Protein AF-A0A0S7YBQ8-F1 (afdb_monomer_lite)

Radius of gyration: 27.73 Å; chains: 1; bounding box: 62×38×71 Å

Sequence (99 aa):
MVASCTYVTVGDVPPGARKALVRFQSTRQRNTLCIFDLRIDADYKEPLGGFRPVKVTYVWTEDGAEKRHVHVAVKPNETYTVRCAKPPLMRSLIVELAD

Secondary structure (DSSP, 8-state):
----PPP-----PPTT-----------S-SS-----S---------TT-SPPPEEEEEEEEETTEEEEEEEEE-SSS-------SS--EEEEEEEEE--

Structure (mmCIF, N/CA/C/O backbone):
data_AF-A0A0S7YBQ8-F1
#
_entry.id   AF-A0A0S7YBQ8-F1
#
loop_
_atom_site.group_PDB
_atom_site.id
_atom_site.type_symbol
_atom_site.label_atom_id
_atom_site.label_alt_id
_atom_site.label_comp_id
_atom_site.label_asym_id
_atom_site.label_entity_id
_atom_site.label_seq_id
_atom_site.pdbx_PDB_ins_code
_atom_site.Cartn_x
_atom_site.Cartn_y
_atom_site.Cartn_z
_atom_site.occupancy
_atom_site.B_iso_or_equiv
_atom_site.auth_seq_id
_atom_site.auth_comp_id
_atom_site.auth_asym_id
_atom_site.auth_atom_id
_atom_site.pdbx_PDB_model_num
ATOM 1 N N . MET A 1 1 ? 28.140 24.459 -30.858 1.00 48.56 1 MET A N 1
ATOM 2 C CA . MET A 1 1 ? 27.545 23.142 -31.165 1.00 48.56 1 MET A CA 1
ATOM 3 C C . MET A 1 1 ? 26.442 22.929 -30.141 1.00 48.56 1 MET A C 1
ATOM 5 O O . MET A 1 1 ? 26.748 22.960 -28.959 1.00 48.56 1 MET A O 1
ATOM 9 N N . VAL A 1 2 ? 25.175 22.870 -30.557 1.00 49.47 2 VAL A N 1
ATOM 10 C CA . VAL A 1 2 ? 24.055 22.645 -29.626 1.00 49.47 2 VAL A CA 1
ATOM 11 C C . VAL A 1 2 ? 23.950 21.138 -29.416 1.00 49.47 2 VAL A C 1
ATOM 13 O O . VAL A 1 2 ? 23.754 20.407 -30.383 1.00 49.47 2 VAL A O 1
ATOM 16 N N . ALA A 1 3 ? 24.155 20.667 -28.188 1.00 56.97 3 ALA A N 1
ATOM 17 C CA . ALA A 1 3 ? 23.963 19.261 -27.858 1.00 56.97 3 ALA A CA 1
ATOM 18 C C . ALA A 1 3 ? 22.459 18.946 -27.908 1.00 56.97 3 ALA A C 1
ATOM 20 O O . ALA A 1 3 ? 21.678 19.542 -27.170 1.00 56.97 3 ALA A O 1
ATOM 21 N N . SER A 1 4 ? 22.042 18.044 -28.800 1.00 64.62 4 SER A N 1
ATOM 22 C CA . SER A 1 4 ? 20.668 17.539 -28.838 1.00 64.62 4 SER A CA 1
ATOM 23 C C . SER A 1 4 ? 20.597 16.220 -28.076 1.00 64.62 4 SER A C 1
ATOM 25 O O . SER A 1 4 ? 21.150 15.219 -28.531 1.00 64.62 4 SER A O 1
ATOM 27 N N . CYS A 1 5 ? 19.904 16.203 -26.941 1.00 64.25 5 CYS A N 1
ATOM 28 C CA . CYS A 1 5 ? 19.570 14.972 -26.233 1.00 64.25 5 CYS A CA 1
ATOM 29 C C . CYS A 1 5 ? 18.119 14.604 -26.566 1.00 64.25 5 CYS A C 1
ATOM 31 O O . CYS A 1 5 ? 17.217 15.414 -26.358 1.00 64.25 5 CYS A O 1
ATOM 33 N N . THR A 1 6 ? 17.895 13.419 -27.142 1.00 70.81 6 THR A N 1
ATOM 34 C CA . THR A 1 6 ? 16.542 12.938 -27.463 1.00 70.81 6 THR A CA 1
ATOM 35 C C . THR A 1 6 ? 16.093 11.994 -26.362 1.00 70.81 6 THR A C 1
ATOM 37 O O . THR A 1 6 ? 16.703 10.946 -26.163 1.00 70.81 6 THR A O 1
ATOM 40 N N . TYR A 1 7 ? 15.032 12.365 -25.653 1.00 72.94 7 TYR A N 1
ATOM 41 C CA . TYR A 1 7 ? 14.422 11.511 -24.643 1.00 72.94 7 TYR A CA 1
ATOM 42 C C . TYR A 1 7 ? 13.362 10.619 -25.295 1.00 72.94 7 TYR A C 1
ATOM 44 O O . TYR A 1 7 ? 12.509 11.107 -26.036 1.00 72.94 7 TYR A O 1
ATOM 52 N N . VAL A 1 8 ? 13.433 9.312 -25.043 1.00 76.06 8 VAL A N 1
ATOM 53 C CA . VAL A 1 8 ? 12.477 8.322 -25.553 1.00 76.06 8 VAL A CA 1
ATOM 54 C C . VAL A 1 8 ? 11.919 7.551 -24.366 1.00 76.06 8 VAL A C 1
ATOM 56 O O . VAL A 1 8 ? 12.678 6.964 -23.599 1.00 76.06 8 VAL A O 1
ATOM 59 N N . THR A 1 9 ? 10.595 7.532 -24.236 1.00 79.62 9 THR A N 1
ATOM 60 C CA . THR A 1 9 ? 9.883 6.806 -23.176 1.00 79.62 9 THR A CA 1
ATOM 61 C C . THR A 1 9 ? 9.044 5.695 -23.785 1.00 79.62 9 THR A C 1
ATOM 63 O O . THR A 1 9 ? 8.367 5.900 -24.791 1.00 79.62 9 THR A O 1
ATOM 66 N N . VAL A 1 10 ? 9.058 4.525 -23.150 1.00 74.62 10 VAL A N 1
ATOM 67 C CA . 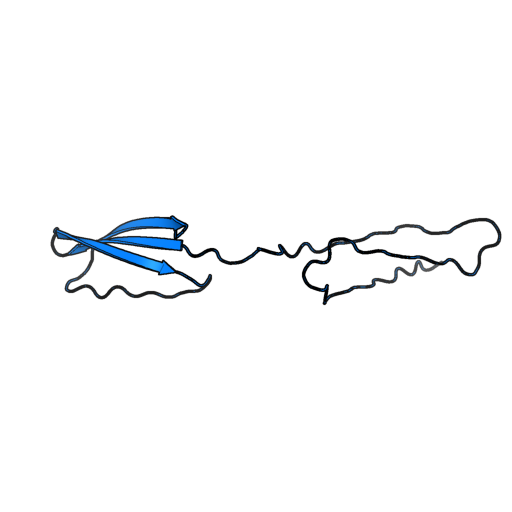VAL A 1 10 ? 8.187 3.394 -23.485 1.00 74.62 10 VAL A CA 1
ATOM 68 C C . VAL A 1 10 ? 7.326 3.109 -22.258 1.00 74.62 10 VAL A C 1
ATOM 70 O O . VAL A 1 10 ? 7.842 2.637 -21.252 1.00 74.62 10 VAL A O 1
AT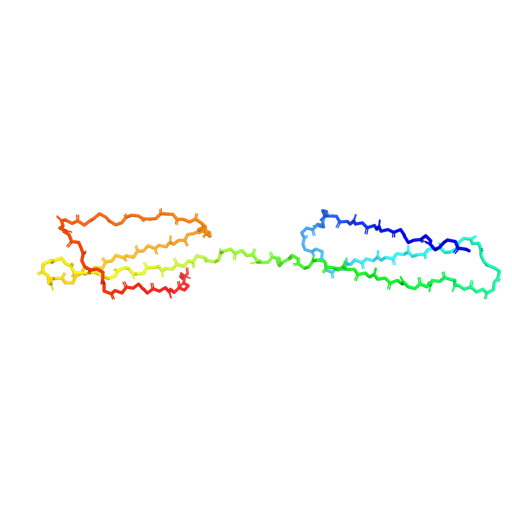OM 73 N N . GLY A 1 11 ? 6.038 3.458 -22.319 1.00 75.00 11 GLY A N 1
ATOM 74 C CA . GLY A 1 11 ? 5.130 3.379 -21.165 1.00 75.00 11 GLY A CA 1
ATOM 75 C C . GLY A 1 11 ? 4.482 2.004 -20.969 1.00 75.00 11 GLY A C 1
ATOM 76 O O . GLY A 1 11 ? 4.552 1.433 -19.882 1.00 75.00 11 GLY A O 1
ATOM 77 N N . ASP A 1 12 ? 3.877 1.447 -22.020 1.00 71.81 12 ASP A N 1
ATOM 78 C CA . ASP A 1 12 ? 3.114 0.194 -21.938 1.00 71.81 12 ASP A CA 1
ATOM 79 C C . ASP A 1 12 ? 4.028 -1.034 -22.057 1.00 71.81 12 ASP A C 1
ATOM 81 O O . ASP A 1 12 ? 4.093 -1.707 -23.088 1.00 71.81 12 ASP A O 1
ATOM 85 N N . VAL A 1 13 ? 4.780 -1.322 -20.992 1.00 75.38 13 VAL A N 1
ATOM 86 C CA . VAL A 1 13 ? 5.625 -2.521 -20.908 1.00 75.38 13 VAL A CA 1
ATOM 87 C C . VAL A 1 13 ? 4.738 -3.766 -20.725 1.00 75.38 13 VAL A C 1
ATOM 89 O O . VAL A 1 13 ? 3.974 -3.826 -19.758 1.00 75.38 13 VAL A O 1
ATOM 92 N N . PRO A 1 14 ? 4.836 -4.787 -21.601 1.00 75.94 14 PRO A N 1
ATOM 93 C CA . PRO A 1 14 ? 4.029 -5.999 -21.480 1.00 75.94 14 PRO A CA 1
ATOM 94 C C . PRO A 1 14 ? 4.223 -6.719 -20.131 1.00 75.94 14 PRO A C 1
ATOM 96 O O . PRO A 1 14 ? 5.360 -6.811 -19.647 1.00 75.94 14 PRO A O 1
ATOM 99 N N . PRO A 1 15 ? 3.158 -7.299 -19.538 1.00 72.56 15 PRO A N 1
ATOM 100 C CA . PRO A 1 15 ? 3.273 -8.084 -18.312 1.00 72.56 15 PRO A CA 1
ATOM 101 C C . PRO A 1 15 ? 4.311 -9.206 -18.437 1.00 72.56 15 PRO A C 1
ATOM 103 O O . PRO A 1 15 ? 4.336 -9.946 -19.419 1.00 72.56 15 PRO A O 1
ATOM 106 N N . GLY A 1 16 ? 5.172 -9.342 -17.427 1.00 73.69 16 GLY A N 1
ATOM 107 C CA . GLY A 1 16 ? 6.202 -10.385 -17.386 1.00 73.69 16 GLY A CA 1
ATOM 108 C C . GLY A 1 16 ? 7.467 -10.090 -18.201 1.00 73.69 16 GLY A C 1
ATOM 109 O O . GLY A 1 16 ? 8.362 -10.939 -18.235 1.00 73.69 16 GLY A O 1
ATOM 110 N N . ALA A 1 17 ? 7.592 -8.911 -18.819 1.00 79.12 17 ALA A N 1
ATOM 111 C CA . ALA A 1 17 ? 8.845 -8.482 -19.432 1.00 79.12 17 ALA A CA 1
ATOM 112 C C . ALA A 1 17 ? 9.977 -8.450 -18.387 1.00 79.12 17 ALA A C 1
ATOM 114 O O . ALA A 1 17 ? 9.853 -7.848 -17.325 1.00 79.12 17 ALA A O 1
ATOM 115 N N . ARG A 1 18 ? 11.100 -9.113 -18.689 1.00 75.75 18 ARG A N 1
ATOM 116 C CA . ARG A 1 18 ? 12.279 -9.190 -17.798 1.00 75.75 18 ARG A CA 1
ATOM 117 C C . ARG A 1 18 ? 13.494 -8.438 -18.325 1.00 75.75 18 ARG A C 1
ATOM 119 O O . ARG A 1 18 ? 14.508 -8.354 -17.641 1.00 75.75 18 ARG A O 1
ATOM 126 N N . LYS A 1 19 ? 13.440 -7.997 -19.581 1.00 77.50 19 LYS A N 1
ATOM 127 C CA . LYS A 1 19 ? 14.567 -7.410 -20.305 1.00 77.50 19 LYS A CA 1
ATOM 128 C C . LYS A 1 19 ? 14.042 -6.367 -21.282 1.00 77.50 19 LYS A C 1
ATOM 130 O O . LYS A 1 19 ? 13.075 -6.636 -21.990 1.00 77.50 19 LYS A O 1
ATOM 135 N N . ALA A 1 20 ? 14.724 -5.231 -21.352 1.00 81.00 20 ALA A N 1
ATOM 136 C CA . ALA A 1 20 ? 14.599 -4.264 -22.433 1.00 81.00 20 ALA A CA 1
ATOM 137 C C . ALA A 1 20 ? 15.908 -4.272 -23.228 1.00 81.00 20 ALA A C 1
ATOM 139 O O . ALA A 1 20 ? 16.991 -4.228 -22.645 1.00 81.00 20 ALA A O 1
ATOM 140 N N . LEU A 1 21 ? 15.815 -4.377 -24.553 1.00 83.75 21 LEU A N 1
ATOM 141 C CA . LEU A 1 21 ? 16.973 -4.331 -25.441 1.00 83.75 21 LEU A CA 1
ATOM 142 C C . LEU A 1 21 ? 16.945 -3.008 -26.194 1.00 83.75 21 LEU A C 1
ATOM 144 O O . LEU A 1 21 ? 16.013 -2.746 -26.951 1.00 83.75 21 LEU A O 1
ATOM 148 N N . VAL A 1 22 ? 17.974 -2.190 -25.997 1.00 80.62 22 VAL A N 1
ATOM 149 C CA . VAL A 1 22 ? 18.131 -0.913 -26.694 1.00 80.62 22 VAL A CA 1
ATOM 150 C C . VAL A 1 22 ? 19.226 -1.071 -27.739 1.00 80.62 22 VAL A C 1
ATOM 152 O O . VAL A 1 22 ? 20.333 -1.508 -27.425 1.00 80.62 22 VAL A O 1
ATOM 155 N N . ARG A 1 23 ? 18.919 -0.736 -28.996 1.00 79.88 23 ARG A N 1
ATOM 156 C CA . ARG A 1 23 ? 19.890 -0.746 -30.093 1.00 79.88 23 ARG A CA 1
ATOM 157 C C . ARG A 1 23 ? 20.100 0.671 -30.598 1.00 79.88 23 ARG A C 1
ATOM 159 O O . ARG A 1 23 ? 19.180 1.279 -31.133 1.00 79.88 23 ARG A O 1
ATOM 166 N N . PHE A 1 24 ? 21.334 1.143 -30.495 1.00 75.75 24 PHE A N 1
ATOM 167 C CA . PHE A 1 24 ? 21.777 2.363 -31.156 1.00 75.75 24 PHE A CA 1
ATOM 168 C C . PHE A 1 24 ? 22.476 2.009 -32.465 1.00 75.75 24 PHE A C 1
ATOM 170 O O . PHE A 1 24 ? 23.253 1.056 -32.525 1.00 75.75 24 PHE A O 1
ATOM 177 N N . GLN A 1 25 ? 22.207 2.784 -33.510 1.00 72.50 25 GLN A N 1
ATOM 178 C CA . GLN A 1 25 ? 22.900 2.680 -34.787 1.00 72.50 25 GLN A CA 1
ATOM 179 C C . GLN A 1 25 ? 23.465 4.052 -35.143 1.00 72.50 25 GLN A C 1
ATOM 181 O O . GLN A 1 25 ? 22.715 5.005 -35.335 1.00 72.50 25 GLN A O 1
ATOM 186 N N . SER A 1 26 ? 24.791 4.149 -35.247 1.00 68.88 26 SER A N 1
ATOM 187 C CA . SER A 1 26 ? 25.446 5.316 -35.839 1.00 68.88 26 SER A CA 1
ATOM 188 C C . SER A 1 26 ? 25.554 5.090 -37.341 1.00 68.88 26 SER A C 1
ATOM 190 O O . SER A 1 26 ? 26.143 4.108 -37.787 1.00 68.88 26 SER A O 1
ATOM 192 N N . THR A 1 27 ? 24.946 5.966 -38.135 1.00 63.69 27 THR A N 1
ATOM 193 C CA . THR A 1 27 ? 24.883 5.817 -39.597 1.00 63.69 27 THR A CA 1
ATOM 194 C C . THR A 1 27 ? 25.941 6.637 -40.329 1.00 63.69 27 THR A C 1
ATOM 196 O O . THR A 1 27 ? 26.004 6.590 -41.557 1.00 63.69 27 THR A O 1
ATOM 199 N N . ARG A 1 28 ? 26.768 7.424 -39.619 1.00 60.47 28 ARG A N 1
ATOM 200 C CA . ARG A 1 28 ? 27.551 8.476 -40.284 1.00 60.47 28 ARG A CA 1
ATOM 201 C C . ARG A 1 28 ? 28.853 8.885 -39.593 1.00 60.47 28 ARG A C 1
ATOM 203 O O . ARG A 1 28 ? 29.096 10.075 -39.416 1.00 60.47 28 ARG A O 1
ATOM 210 N N . GLN A 1 29 ? 29.719 7.932 -39.243 1.00 64.31 29 GLN A N 1
ATOM 211 C CA . GLN A 1 29 ? 31.078 8.241 -38.774 1.00 64.31 29 GLN A CA 1
ATOM 212 C C . GLN A 1 29 ? 32.131 7.324 -39.401 1.00 64.31 29 GLN A C 1
ATOM 214 O O . GLN A 1 29 ? 31.914 6.124 -39.526 1.00 64.31 29 GLN A O 1
ATOM 219 N N . ARG A 1 30 ? 33.262 7.903 -39.834 1.00 65.25 30 ARG A N 1
ATOM 220 C CA . ARG A 1 30 ? 34.331 7.175 -40.545 1.00 65.25 30 ARG A CA 1
ATOM 221 C C . ARG A 1 30 ? 35.242 6.356 -39.623 1.00 65.25 30 ARG A C 1
ATOM 223 O O . ARG A 1 30 ? 35.806 5.378 -40.092 1.00 65.25 30 ARG A O 1
ATOM 230 N N . ASN A 1 31 ? 35.427 6.761 -38.363 1.00 69.81 31 ASN A N 1
ATOM 231 C CA . ASN A 1 31 ? 36.449 6.174 -37.482 1.00 69.81 31 ASN A CA 1
ATOM 232 C C . ASN A 1 31 ? 36.136 6.184 -35.972 1.00 69.81 31 ASN A C 1
ATOM 234 O O . ASN A 1 31 ? 36.844 5.516 -35.225 1.00 69.81 31 ASN A O 1
ATOM 238 N N . THR A 1 32 ? 35.110 6.901 -35.509 1.00 67.75 32 THR A N 1
ATOM 239 C CA . THR A 1 32 ? 34.793 7.022 -34.075 1.00 67.75 32 THR A CA 1
ATOM 240 C C . THR A 1 32 ? 33.300 6.845 -33.858 1.00 67.75 32 THR A C 1
ATOM 242 O O . THR A 1 32 ? 32.518 7.316 -34.674 1.00 67.75 32 THR A O 1
ATOM 245 N N . LEU A 1 33 ? 32.908 6.179 -32.772 1.00 68.62 33 LEU A N 1
ATOM 246 C CA . LEU A 1 33 ? 31.523 6.064 -32.320 1.00 68.62 33 LEU A CA 1
ATOM 247 C C . LEU A 1 33 ? 31.247 7.167 -31.281 1.00 68.62 33 LEU A C 1
ATOM 249 O O . LEU A 1 33 ? 31.797 7.123 -30.187 1.00 68.62 33 LEU A O 1
ATOM 253 N N . CYS A 1 34 ? 30.417 8.157 -31.610 1.00 70.19 34 CYS A N 1
ATOM 254 C CA . CYS A 1 34 ? 30.091 9.296 -30.742 1.00 70.19 34 CYS A CA 1
ATOM 255 C C . CYS A 1 34 ? 28.813 9.066 -29.921 1.00 70.19 34 CYS A C 1
ATOM 257 O O . CYS A 1 34 ? 27.827 9.783 -30.085 1.00 70.19 34 CYS A O 1
ATOM 259 N N . ILE A 1 35 ? 28.823 8.062 -29.043 1.00 72.69 35 ILE A N 1
ATOM 260 C CA . ILE A 1 35 ? 27.796 7.920 -28.000 1.00 72.69 35 ILE A CA 1
ATOM 261 C C . ILE A 1 35 ? 28.336 8.607 -26.743 1.00 72.69 35 ILE A C 1
ATOM 263 O O . ILE A 1 35 ? 29.173 8.042 -26.044 1.00 72.69 35 ILE A O 1
ATOM 267 N N . PHE A 1 36 ? 27.880 9.830 -26.481 1.00 69.38 36 PHE A N 1
ATOM 268 C CA . PHE A 1 36 ? 28.239 10.604 -25.292 1.00 69.38 36 PHE A CA 1
ATOM 269 C C . PHE A 1 36 ? 26.982 10.836 -24.443 1.00 69.38 36 PHE A C 1
ATOM 271 O O . PHE A 1 36 ? 25.914 11.079 -25.001 1.00 69.38 36 PHE A O 1
ATOM 278 N N . ASP A 1 37 ? 27.110 10.717 -23.119 1.00 69.25 37 ASP A N 1
ATOM 279 C CA . ASP A 1 37 ? 26.061 11.005 -22.125 1.00 69.25 37 ASP A CA 1
ATOM 280 C C . ASP A 1 37 ? 24.749 10.197 -22.270 1.00 69.25 37 ASP A C 1
ATOM 282 O O . ASP A 1 37 ? 23.646 10.743 -22.285 1.00 69.25 37 ASP A O 1
ATOM 286 N N . LEU A 1 38 ? 24.855 8.863 -22.344 1.00 76.69 38 LEU A N 1
ATOM 287 C CA . LEU A 1 38 ? 23.700 7.955 -22.358 1.00 76.69 38 LEU A CA 1
ATOM 288 C C . LEU A 1 38 ? 23.193 7.649 -20.938 1.00 76.69 38 LEU A C 1
ATOM 290 O O . LEU A 1 38 ? 23.936 7.127 -20.106 1.00 76.69 38 LEU A O 1
ATOM 294 N N . ARG A 1 39 ? 21.893 7.859 -20.705 1.00 78.00 39 ARG A N 1
ATOM 295 C CA . ARG A 1 39 ? 21.179 7.430 -19.496 1.00 78.00 39 ARG A CA 1
ATOM 296 C C . ARG A 1 39 ? 19.959 6.591 -19.871 1.00 78.00 39 ARG A C 1
ATOM 298 O O . ARG A 1 39 ? 19.214 6.954 -20.776 1.00 78.00 39 ARG A O 1
ATOM 305 N N . ILE A 1 40 ? 19.771 5.474 -19.172 1.00 81.62 40 ILE A N 1
ATOM 306 C CA . ILE A 1 40 ? 18.581 4.625 -19.273 1.00 81.62 40 ILE A CA 1
ATOM 307 C C . ILE A 1 40 ? 17.940 4.603 -17.891 1.00 81.62 40 ILE A C 1
ATOM 309 O O . ILE A 1 40 ? 18.540 4.093 -16.947 1.00 81.62 40 ILE A O 1
ATOM 313 N N . ASP A 1 41 ? 16.736 5.153 -17.791 1.00 79.31 41 ASP A N 1
ATOM 314 C CA . ASP A 1 41 ? 15.904 5.041 -16.599 1.00 79.31 41 ASP A CA 1
ATOM 315 C C . ASP A 1 41 ? 14.906 3.896 -16.807 1.00 79.31 41 ASP A C 1
ATOM 317 O O . ASP A 1 41 ? 14.260 3.795 -17.852 1.00 79.31 41 ASP A O 1
ATOM 321 N N . ALA A 1 42 ? 14.816 3.001 -15.826 1.00 76.00 42 ALA A N 1
ATOM 322 C CA . ALA A 1 42 ? 13.846 1.917 -15.804 1.00 76.00 42 ALA A CA 1
ATOM 323 C C . ALA A 1 42 ? 12.937 2.120 -14.594 1.00 76.00 42 ALA A C 1
ATOM 325 O O . ALA A 1 42 ? 13.321 1.806 -13.466 1.00 76.00 42 ALA A O 1
ATOM 326 N N . ASP A 1 43 ? 11.739 2.650 -14.834 1.00 71.75 43 ASP A N 1
ATOM 327 C CA . ASP A 1 43 ? 10.728 2.778 -13.791 1.00 71.75 43 ASP A CA 1
ATOM 328 C C . ASP A 1 43 ? 10.254 1.377 -13.386 1.00 71.75 43 ASP A C 1
ATOM 330 O O . ASP A 1 43 ? 9.579 0.666 -14.137 1.00 71.75 43 ASP A O 1
ATOM 334 N N . TYR A 1 44 ? 10.663 0.939 -12.194 1.00 64.69 44 TYR A N 1
ATOM 335 C CA . TYR A 1 44 ? 10.268 -0.354 -11.653 1.00 64.69 44 TYR A CA 1
ATOM 336 C C . TYR A 1 44 ? 8.805 -0.299 -11.215 1.00 64.69 44 TYR A C 1
ATOM 338 O O . TYR A 1 44 ? 8.468 0.256 -10.169 1.00 64.69 44 TYR A O 1
ATOM 346 N N . LYS A 1 45 ? 7.928 -0.921 -12.002 1.00 66.00 45 LYS A N 1
ATOM 347 C CA . LYS A 1 45 ? 6.580 -1.269 -11.559 1.00 66.00 45 LYS A CA 1
ATOM 348 C C . LYS A 1 45 ? 6.625 -2.672 -10.970 1.00 66.00 45 LYS A C 1
ATOM 350 O O . LYS A 1 45 ? 6.845 -3.639 -11.696 1.00 66.00 45 LYS A O 1
ATOM 355 N N . GLU A 1 46 ? 6.454 -2.781 -9.655 1.00 64.94 46 GLU A N 1
ATOM 356 C CA . GLU A 1 46 ? 6.495 -4.069 -8.965 1.00 64.94 46 GLU A CA 1
ATOM 357 C C . GLU A 1 46 ? 5.422 -5.015 -9.548 1.00 64.94 46 GLU A C 1
ATOM 359 O O . GLU A 1 46 ? 4.234 -4.689 -9.507 1.00 64.94 46 GLU A O 1
ATOM 364 N N . PRO A 1 47 ? 5.803 -6.181 -10.106 1.00 62.84 47 PRO A N 1
ATOM 365 C CA . PRO A 1 47 ? 4.881 -7.039 -10.857 1.00 62.84 47 PRO A CA 1
ATOM 366 C C . PRO A 1 47 ? 3.819 -7.711 -9.978 1.00 62.84 47 PRO A C 1
ATOM 368 O O . PRO A 1 47 ? 2.748 -8.054 -10.469 1.00 62.84 47 PRO A O 1
ATOM 371 N N . LEU A 1 48 ? 4.115 -7.889 -8.688 1.00 63.53 48 LEU A N 1
ATOM 372 C CA . LEU A 1 48 ? 3.172 -8.332 -7.653 1.00 63.53 48 LEU A CA 1
ATOM 373 C C . LEU A 1 48 ? 2.845 -7.200 -6.668 1.00 63.53 48 LEU A C 1
ATOM 375 O O . LEU A 1 48 ? 2.278 -7.445 -5.604 1.00 63.53 48 LEU A O 1
ATOM 379 N N . GLY A 1 49 ? 3.227 -5.970 -7.016 1.00 67.50 49 GLY A N 1
ATOM 380 C CA . GLY A 1 49 ? 2.959 -4.796 -6.211 1.00 67.50 49 GLY A CA 1
ATOM 381 C C . GLY A 1 49 ? 1.474 -4.509 -6.196 1.00 67.50 49 GLY A C 1
ATOM 382 O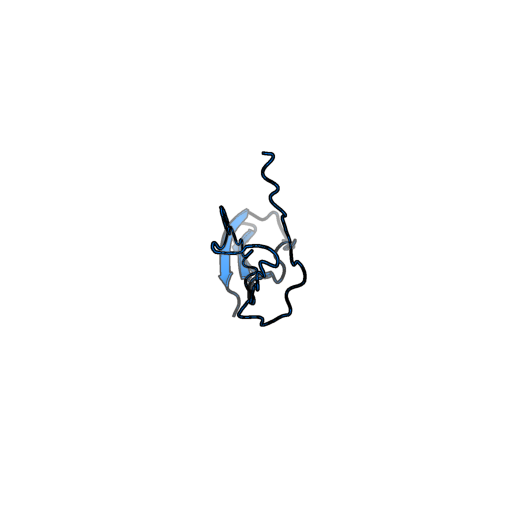 O . GLY A 1 49 ? 0.786 -4.555 -7.216 1.00 67.50 49 GLY A O 1
ATOM 383 N N . GLY A 1 50 ? 0.967 -4.224 -5.012 1.00 79.62 50 GLY A N 1
ATOM 384 C CA . GLY A 1 50 ? -0.447 -4.014 -4.797 1.00 79.62 50 GLY A CA 1
ATOM 385 C C . GLY A 1 50 ? -0.760 -4.024 -3.316 1.00 79.62 50 GLY A C 1
ATOM 386 O O . GLY A 1 50 ? 0.065 -4.385 -2.476 1.00 79.62 50 GLY A O 1
ATOM 387 N N . PHE A 1 51 ? -1.973 -3.608 -2.987 1.00 88.75 51 PHE A N 1
ATOM 388 C CA . PHE A 1 51 ? -2.443 -3.697 -1.620 1.00 88.75 51 PHE A CA 1
ATOM 389 C C . PHE A 1 51 ? -2.679 -5.166 -1.257 1.00 88.75 51 PHE A C 1
ATOM 391 O O . PHE A 1 51 ? -3.526 -5.829 -1.856 1.00 88.75 51 PHE A O 1
ATOM 398 N N . ARG A 1 52 ? -1.920 -5.676 -0.285 1.00 91.38 52 ARG A N 1
ATOM 399 C CA . ARG A 1 52 ? -2.178 -6.989 0.311 1.00 91.38 52 ARG A CA 1
ATOM 400 C C . ARG A 1 52 ? -3.288 -6.833 1.349 1.00 91.38 52 ARG A C 1
ATOM 402 O O . ARG A 1 52 ? -3.173 -5.921 2.167 1.00 91.38 52 ARG A O 1
ATOM 409 N N . PRO A 1 53 ? -4.330 -7.683 1.339 1.00 95.31 53 PRO A N 1
ATOM 410 C CA . PRO A 1 53 ? -5.401 -7.581 2.315 1.00 95.31 53 PRO A CA 1
ATOM 411 C C . PRO A 1 53 ? -4.878 -7.609 3.751 1.00 95.31 53 PRO A C 1
ATOM 413 O O . PRO A 1 53 ? -3.979 -8.384 4.089 1.00 95.31 53 PRO A O 1
ATOM 416 N N . VAL A 1 54 ? -5.452 -6.755 4.593 1.00 96.69 54 VAL A N 1
ATOM 417 C CA . VAL A 1 54 ? -5.095 -6.658 6.011 1.00 96.69 54 VAL A CA 1
ATOM 418 C C . VAL A 1 54 ? -6.311 -6.952 6.869 1.00 96.69 54 VAL A C 1
ATOM 420 O O . VAL A 1 54 ? -7.415 -6.473 6.611 1.00 96.69 54 VAL A O 1
ATOM 423 N N . LYS A 1 55 ? -6.100 -7.745 7.910 1.00 97.81 55 LYS A N 1
ATOM 424 C CA . LYS A 1 55 ? -7.085 -8.044 8.938 1.00 97.81 55 LYS A CA 1
ATOM 425 C C . LYS A 1 55 ? -6.945 -7.002 10.042 1.00 97.81 55 LYS A C 1
ATOM 427 O O . LYS A 1 55 ? -5.909 -6.908 10.697 1.00 97.81 55 LYS A O 1
ATOM 432 N N . VAL A 1 56 ? -8.000 -6.226 10.246 1.00 97.56 56 VAL A N 1
ATOM 433 C CA . VAL A 1 56 ? -8.106 -5.210 11.289 1.00 97.56 56 VAL A CA 1
ATOM 434 C C . VAL A 1 56 ? -9.032 -5.727 12.382 1.00 97.56 56 VAL A C 1
ATOM 436 O O . VAL A 1 56 ? -10.212 -5.990 12.139 1.00 97.56 56 VAL A O 1
ATOM 439 N N . THR A 1 57 ? -8.506 -5.862 13.596 1.00 98.06 57 THR A N 1
ATOM 440 C CA . THR A 1 57 ? -9.301 -6.167 14.788 1.00 98.06 57 THR A CA 1
ATOM 441 C C . THR A 1 57 ? -9.522 -4.891 15.587 1.00 98.06 57 THR A C 1
ATOM 443 O O . THR A 1 57 ? -8.581 -4.309 16.129 1.00 98.06 57 THR A O 1
ATOM 446 N N . TYR A 1 58 ? -10.779 -4.471 15.676 1.00 97.75 58 TYR A N 1
ATOM 447 C CA . TYR A 1 58 ? -11.226 -3.345 16.487 1.00 97.75 58 TYR A CA 1
ATOM 448 C C . TYR A 1 58 ? -11.579 -3.850 17.880 1.00 97.75 58 TYR A C 1
ATOM 450 O O . TYR A 1 58 ? -12.408 -4.751 18.006 1.00 97.75 58 TYR A O 1
ATOM 458 N N . VAL A 1 59 ? -10.981 -3.262 18.914 1.00 98.00 59 VAL A N 1
ATOM 459 C CA . VAL A 1 59 ? -11.297 -3.549 20.318 1.00 98.00 59 VAL A CA 1
ATOM 460 C C . VAL A 1 59 ? -11.780 -2.267 20.980 1.00 98.00 59 VAL A C 1
ATOM 462 O O . VAL A 1 59 ? -11.082 -1.250 20.968 1.00 98.00 59 VAL A O 1
ATOM 465 N N . TRP A 1 60 ? -12.968 -2.310 21.573 1.00 98.12 60 TRP A N 1
ATOM 466 C CA . TRP A 1 60 ? -13.570 -1.182 22.284 1.00 98.12 60 TRP A CA 1
ATOM 467 C C . TRP A 1 60 ? -14.315 -1.659 23.525 1.00 98.12 60 TRP A C 1
ATOM 469 O O . TRP A 1 60 ? -14.476 -2.857 23.742 1.00 98.12 60 TRP A O 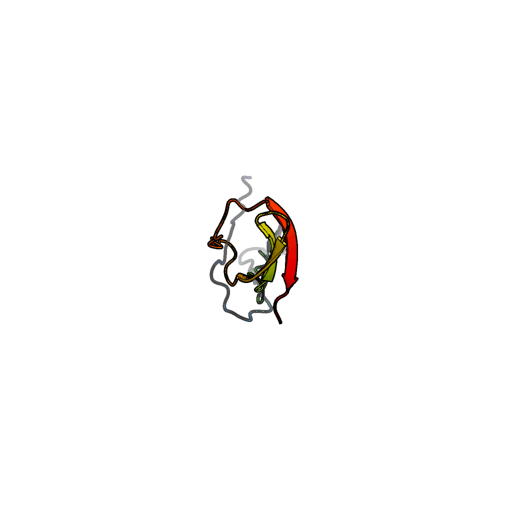1
ATOM 479 N N . THR A 1 61 ? -14.762 -0.723 24.355 1.00 98.06 61 THR A N 1
ATOM 480 C CA . THR A 1 61 ? -15.659 -1.016 25.476 1.00 98.06 61 THR A CA 1
ATOM 481 C C . THR A 1 61 ? -16.985 -0.287 25.326 1.00 98.06 61 THR A C 1
ATOM 483 O O . THR A 1 61 ? -16.999 0.881 24.937 1.00 98.06 61 THR A O 1
ATOM 486 N N . GLU A 1 62 ? -18.074 -0.952 25.702 1.00 97.31 62 GLU A N 1
ATOM 487 C CA . GLU A 1 62 ? -19.411 -0.376 25.888 1.00 97.31 62 GLU A CA 1
ATOM 488 C C . GLU A 1 62 ? -19.811 -0.592 27.352 1.00 97.31 62 GLU A C 1
ATOM 490 O O . GLU A 1 62 ? -19.880 -1.735 27.800 1.00 97.31 62 GLU A O 1
ATOM 495 N N . ASP A 1 63 ? -20.014 0.487 28.117 1.00 94.81 63 ASP A N 1
ATOM 496 C CA . ASP A 1 63 ? -20.268 0.446 29.572 1.00 94.81 63 ASP A CA 1
ATOM 497 C C . ASP A 1 63 ? -19.274 -0.437 30.353 1.00 94.81 63 ASP A C 1
ATOM 499 O O . ASP A 1 63 ? -19.636 -1.206 31.240 1.00 94.81 63 ASP A O 1
ATOM 503 N N . GLY A 1 64 ? -17.992 -0.363 29.986 1.00 93.88 64 GLY A N 1
ATOM 504 C CA . GLY A 1 64 ? -16.924 -1.147 30.614 1.00 93.88 64 GLY A CA 1
ATOM 505 C C . GLY A 1 64 ? -16.818 -2.602 30.142 1.00 93.88 64 GLY A C 1
ATOM 506 O O . GLY A 1 64 ? -15.817 -3.245 30.444 1.00 93.88 64 GLY A O 1
ATOM 507 N N . ALA A 1 65 ? -17.771 -3.113 29.355 1.00 96.81 65 ALA A N 1
ATOM 508 C CA . ALA A 1 65 ? -17.682 -4.442 28.754 1.00 96.81 65 ALA A CA 1
ATOM 509 C C . ALA A 1 65 ? -16.892 -4.400 27.439 1.00 96.81 65 ALA A C 1
ATOM 511 O O . ALA A 1 65 ? -17.221 -3.626 26.539 1.00 96.81 65 ALA A O 1
ATOM 512 N N . GLU A 1 66 ? -15.869 -5.248 27.307 1.00 97.50 66 GLU A N 1
ATOM 513 C CA . GLU A 1 66 ? -15.067 -5.350 26.084 1.00 97.50 66 GLU A CA 1
ATOM 514 C C . GLU A 1 66 ? -15.881 -5.930 24.916 1.00 97.50 66 GLU A C 1
ATOM 516 O O . GLU A 1 66 ? -16.667 -6.870 25.062 1.00 97.50 66 GLU A O 1
ATOM 521 N N . LYS A 1 67 ? -15.663 -5.358 23.736 1.00 98.25 67 LYS A N 1
ATOM 522 C CA . LYS A 1 67 ? -16.219 -5.760 22.451 1.00 98.25 67 LYS A CA 1
ATOM 523 C C . LYS A 1 67 ? -15.093 -5.868 21.429 1.00 98.25 67 LYS A C 1
ATOM 525 O O . LYS A 1 67 ? -14.096 -5.145 21.507 1.00 98.25 67 LYS A O 1
ATOM 530 N N . ARG A 1 68 ? -15.262 -6.780 20.468 1.00 97.75 68 ARG A N 1
ATOM 531 C CA . ARG A 1 68 ? -14.310 -7.013 19.379 1.00 97.75 68 ARG A CA 1
ATOM 532 C C . ARG A 1 68 ? -15.026 -7.178 18.047 1.00 97.75 68 ARG A C 1
ATOM 534 O O . ARG A 1 68 ? -16.102 -7.768 17.996 1.00 97.75 68 ARG A O 1
ATOM 541 N N . HIS A 1 69 ? -14.402 -6.698 16.979 1.00 97.94 69 HIS A N 1
ATOM 542 C CA . HIS A 1 69 ? -14.867 -6.887 15.609 1.00 97.94 69 HIS A CA 1
ATOM 543 C C . HIS A 1 69 ? -13.679 -7.069 14.670 1.00 97.94 69 HIS A C 1
ATOM 545 O O . HIS A 1 69 ? -12.695 -6.341 14.782 1.00 97.94 69 HIS A O 1
ATOM 551 N N . VAL A 1 70 ? -13.787 -8.004 13.727 1.00 97.75 70 VAL A N 1
ATOM 552 C CA . VAL A 1 70 ? -12.755 -8.270 12.719 1.00 97.75 70 VAL A CA 1
ATOM 553 C C . VAL A 1 70 ? -13.256 -7.833 11.350 1.00 97.75 70 VAL A C 1
ATOM 555 O O . VAL A 1 70 ? -14.356 -8.186 10.938 1.00 97.75 70 VAL A O 1
ATOM 558 N N . HIS A 1 71 ? -12.438 -7.068 10.640 1.00 97.62 71 HIS A N 1
ATOM 559 C CA . HIS A 1 71 ? -12.674 -6.637 9.268 1.00 97.62 71 HIS A CA 1
ATOM 560 C C . HIS A 1 71 ? -11.446 -6.971 8.427 1.00 97.62 71 HIS A C 1
ATOM 562 O O . HIS A 1 71 ? -10.325 -6.737 8.868 1.00 97.62 71 HIS A O 1
ATOM 568 N N . VAL A 1 72 ? -11.644 -7.488 7.219 1.00 97.69 72 VAL A N 1
ATOM 569 C CA . VAL A 1 72 ? -10.560 -7.649 6.249 1.00 97.69 72 VAL A CA 1
ATOM 570 C C . VAL A 1 72 ? -10.698 -6.545 5.212 1.00 97.69 72 VAL A C 1
ATOM 572 O O . VAL A 1 72 ? -11.641 -6.569 4.423 1.00 97.69 72 VAL A O 1
ATOM 575 N N . ALA A 1 73 ? -9.767 -5.592 5.230 1.00 96.88 73 ALA A N 1
ATOM 576 C CA . ALA A 1 73 ? -9.673 -4.573 4.197 1.00 96.88 73 ALA A CA 1
ATOM 577 C C . ALA A 1 73 ? -9.009 -5.193 2.968 1.00 96.88 73 ALA A C 1
ATOM 579 O O . ALA A 1 73 ? -7.936 -5.794 3.073 1.00 96.88 73 ALA A O 1
ATOM 580 N N . VAL A 1 74 ? -9.640 -5.050 1.805 1.00 94.62 74 VAL A N 1
ATOM 581 C CA . VAL A 1 74 ? -9.183 -5.639 0.530 1.00 94.62 74 VAL A CA 1
ATOM 582 C C . VAL A 1 74 ? -8.769 -4.578 -0.488 1.00 94.62 74 VAL A C 1
ATOM 584 O O . VAL A 1 74 ? -8.307 -4.907 -1.580 1.00 94.62 74 VAL A O 1
ATOM 587 N N . LYS A 1 75 ? -8.922 -3.294 -0.142 1.00 93.88 75 LYS A N 1
ATOM 588 C CA . LYS A 1 75 ? -8.520 -2.149 -0.965 1.00 93.88 75 LYS A CA 1
ATOM 589 C C . LYS A 1 75 ? -7.655 -1.179 -0.153 1.00 93.88 75 LYS A C 1
ATOM 591 O O . LYS A 1 75 ? -7.896 -1.012 1.037 1.00 93.88 75 LYS A O 1
ATOM 596 N N . PRO A 1 76 ? -6.708 -0.472 -0.800 1.00 90.50 76 PRO A N 1
ATOM 597 C CA . PRO A 1 76 ? -5.838 0.485 -0.113 1.00 90.50 76 PRO A CA 1
ATOM 598 C C . PRO A 1 76 ? -6.603 1.669 0.485 1.00 90.50 76 PRO A C 1
ATOM 600 O O . PRO A 1 76 ? -6.207 2.198 1.515 1.00 90.50 76 PRO A O 1
ATOM 603 N N . ASN A 1 77 ? -7.710 2.062 -0.151 1.00 93.25 77 ASN A N 1
ATOM 604 C CA . ASN A 1 77 ? -8.625 3.079 0.347 1.00 93.25 77 ASN A CA 1
ATOM 605 C C . ASN A 1 77 ? -9.978 2.415 0.601 1.00 93.25 77 ASN A C 1
ATOM 607 O O . ASN A 1 77 ? -10.736 2.157 -0.336 1.00 93.25 77 ASN A O 1
ATOM 611 N N . GLU A 1 78 ? -10.262 2.121 1.864 1.00 92.56 78 GLU A N 1
ATOM 612 C CA . GLU A 1 78 ? -11.502 1.490 2.301 1.00 92.56 78 GLU A CA 1
ATOM 613 C C . GLU A 1 78 ? -12.041 2.222 3.531 1.00 92.56 78 GLU A C 1
ATOM 615 O O . GLU A 1 78 ? -11.289 2.687 4.384 1.00 92.56 78 GLU A O 1
ATOM 620 N N . 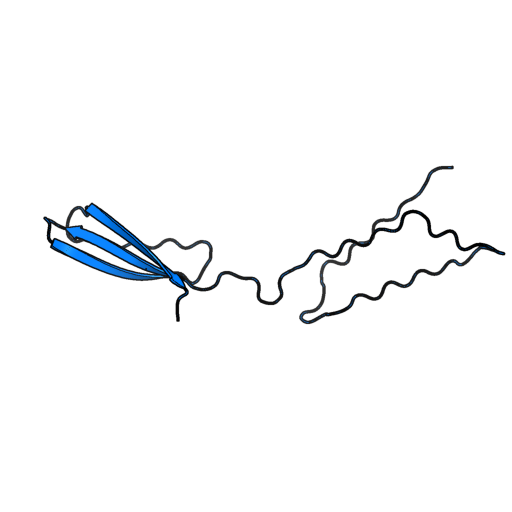THR A 1 79 ? -13.361 2.373 3.603 1.00 95.81 79 THR A N 1
ATOM 621 C CA . THR A 1 79 ? -14.040 2.926 4.776 1.00 95.81 79 THR A CA 1
ATOM 622 C C . THR A 1 79 ? -14.936 1.851 5.350 1.00 95.81 79 THR A C 1
ATOM 624 O O . THR A 1 79 ? -15.795 1.314 4.652 1.00 95.81 79 THR A O 1
ATOM 627 N N . TYR A 1 80 ? -14.740 1.558 6.631 1.00 95.50 80 TYR A N 1
ATOM 628 C CA . TYR A 1 80 ? -15.494 0.551 7.357 1.00 95.50 80 TYR A CA 1
ATOM 629 C C . TYR A 1 80 ? -16.181 1.175 8.574 1.00 95.50 80 TYR A C 1
ATOM 631 O O . TYR A 1 80 ? -15.661 2.107 9.187 1.00 95.50 80 TYR A O 1
ATOM 639 N N . THR A 1 81 ? -17.372 0.689 8.925 1.00 96.50 81 THR A N 1
ATOM 640 C CA . THR A 1 81 ? -18.155 1.209 10.054 1.00 96.50 81 THR A CA 1
ATOM 641 C C . THR A 1 81 ? -18.628 0.066 10.938 1.00 96.50 81 THR A C 1
ATOM 643 O O . THR A 1 81 ? -19.394 -0.790 10.501 1.00 96.50 81 THR A O 1
ATOM 646 N N . VAL A 1 82 ? -18.223 0.101 12.208 1.00 95.62 82 VAL A N 1
ATOM 647 C CA . VAL A 1 82 ? -18.746 -0.778 13.258 1.00 95.62 82 VAL A CA 1
ATOM 648 C C . VAL A 1 82 ? -19.941 -0.091 13.916 1.00 95.62 82 VAL A C 1
ATOM 650 O O . VAL A 1 82 ? -19.813 1.007 14.459 1.00 95.62 82 VAL A O 1
ATOM 653 N N . ARG A 1 83 ? -21.117 -0.727 13.880 1.00 95.69 83 ARG A N 1
ATOM 654 C CA . ARG A 1 83 ? -22.302 -0.237 14.600 1.00 95.69 83 ARG A CA 1
ATOM 655 C C . ARG A 1 83 ? -22.245 -0.703 16.052 1.00 95.69 83 ARG A C 1
ATOM 657 O O . ARG A 1 83 ? -22.317 -1.898 16.317 1.00 95.69 83 ARG A O 1
ATOM 664 N N . CYS A 1 84 ? -22.127 0.253 16.964 1.00 95.56 84 CYS A N 1
ATOM 665 C CA . CYS A 1 84 ? -22.094 0.024 18.406 1.00 95.56 84 CYS A CA 1
ATOM 666 C C . CYS A 1 84 ? -23.494 0.233 18.997 1.00 95.56 84 CYS A C 1
ATOM 668 O O . CYS A 1 84 ? -24.248 1.078 18.511 1.00 95.56 84 CYS A O 1
ATOM 670 N N . ALA A 1 85 ? -23.852 -0.522 20.036 1.00 94.62 85 ALA A N 1
ATOM 671 C CA . ALA A 1 85 ? -25.160 -0.373 20.685 1.00 94.62 85 ALA A CA 1
ATOM 672 C C . ALA A 1 85 ? -25.207 0.841 21.629 1.00 94.62 85 ALA A C 1
ATOM 674 O O . ALA A 1 85 ? -26.275 1.382 21.910 1.00 94.62 85 ALA A O 1
ATOM 675 N N . LYS A 1 86 ? -24.039 1.256 22.126 1.00 96.00 86 LYS A N 1
ATOM 676 C CA . LYS A 1 86 ? -23.829 2.356 23.074 1.00 96.00 86 LYS A CA 1
ATOM 677 C C . LYS A 1 86 ? -22.606 3.175 22.651 1.00 96.00 86 LYS A C 1
ATOM 679 O O . LYS A 1 86 ? -21.856 2.700 21.796 1.00 96.00 86 LYS A O 1
ATOM 684 N N . PRO A 1 87 ? -22.375 4.374 23.226 1.00 96.06 87 PRO A N 1
ATOM 685 C CA . PRO A 1 87 ? -21.170 5.151 22.954 1.00 96.06 87 PRO A CA 1
ATOM 686 C C . PRO A 1 87 ? -19.904 4.311 23.204 1.00 96.06 87 PRO A C 1
ATOM 688 O O . PRO A 1 87 ? -19.669 3.895 24.342 1.00 96.06 87 PRO A O 1
ATOM 691 N N . PRO A 1 88 ? -19.107 4.015 22.164 1.00 97.25 88 PRO A N 1
ATOM 692 C CA . PRO A 1 88 ? -17.940 3.163 22.311 1.00 97.25 88 PRO A CA 1
ATOM 693 C C . PRO A 1 88 ? -16.749 3.965 22.840 1.00 97.25 88 PRO A C 1
ATOM 695 O O . PRO A 1 88 ? -16.503 5.094 22.415 1.00 97.25 88 PRO A O 1
ATOM 698 N N . LEU A 1 89 ? -15.947 3.346 23.706 1.00 97.50 89 LEU A N 1
ATOM 699 C CA . LEU A 1 89 ? -14.605 3.823 24.035 1.00 97.50 89 LEU A CA 1
ATOM 700 C C . LEU A 1 89 ? -13.581 2.894 23.381 1.00 97.50 89 LEU A C 1
ATOM 702 O O . LEU A 1 89 ? -13.423 1.745 23.802 1.00 97.50 89 LEU A O 1
ATOM 706 N N . MET A 1 90 ? -12.900 3.378 22.342 1.00 97.06 90 MET A N 1
ATOM 707 C CA . MET A 1 90 ? -11.872 2.597 21.650 1.00 97.06 90 MET A CA 1
ATOM 708 C C . MET A 1 90 ? -10.719 2.246 22.592 1.00 97.06 90 MET A C 1
ATOM 710 O O . MET A 1 90 ? -10.249 3.082 23.363 1.00 97.06 90 MET A O 1
ATOM 714 N N . ARG A 1 91 ? -10.258 0.995 22.508 1.00 97.19 91 ARG A N 1
ATOM 715 C CA . ARG A 1 91 ? -9.133 0.475 23.293 1.00 97.19 91 ARG A CA 1
ATOM 716 C C . ARG A 1 91 ? -7.931 0.140 22.427 1.00 97.19 91 ARG A C 1
ATOM 718 O O . ARG A 1 91 ? -6.823 0.521 22.781 1.00 97.19 91 ARG A O 1
ATOM 725 N N . SER A 1 92 ? -8.138 -0.575 21.323 1.00 97.19 92 SER A N 1
ATOM 726 C CA . SER A 1 92 ? -7.046 -1.002 20.449 1.00 97.19 92 SER A CA 1
ATOM 727 C C . SER A 1 92 ? -7.505 -1.216 19.010 1.00 97.19 92 SER A C 1
ATOM 729 O O . SER A 1 92 ? -8.670 -1.523 18.744 1.00 97.19 92 SER A O 1
ATOM 731 N N . LEU A 1 93 ? -6.553 -1.061 18.095 1.00 96.81 93 LEU A N 1
ATOM 732 C CA . LEU A 1 93 ? -6.640 -1.410 16.686 1.00 96.81 93 LEU A CA 1
ATOM 733 C C . LEU A 1 93 ? -5.448 -2.315 16.387 1.00 96.81 93 LEU A C 1
ATOM 735 O O . LEU A 1 93 ? -4.303 -1.876 16.474 1.00 96.81 93 LEU A O 1
ATOM 739 N N . ILE A 1 94 ? -5.713 -3.576 16.067 1.00 98.00 94 ILE A N 1
ATOM 740 C CA . ILE A 1 94 ? -4.671 -4.551 15.733 1.00 98.00 94 ILE A CA 1
ATOM 741 C C . ILE A 1 94 ? -4.726 -4.773 14.229 1.00 98.00 94 ILE A C 1
ATOM 743 O O . ILE A 1 94 ? -5.798 -5.069 13.701 1.00 98.00 94 ILE A O 1
ATOM 747 N N . VAL A 1 95 ? -3.591 -4.613 13.551 1.00 96.81 95 VAL A N 1
ATOM 748 C CA . VAL A 1 95 ? -3.479 -4.772 12.098 1.00 96.81 95 VAL A CA 1
ATOM 749 C C . VAL A 1 95 ? -2.477 -5.870 11.798 1.00 96.81 95 VAL A C 1
ATOM 751 O O . VAL A 1 95 ? -1.332 -5.816 12.242 1.00 96.81 95 VAL A O 1
ATOM 754 N N . GLU A 1 96 ? -2.919 -6.848 11.023 1.00 97.75 96 GLU A N 1
ATOM 755 C CA . GLU A 1 96 ? -2.123 -7.991 10.590 1.00 97.75 96 GLU A CA 1
ATOM 756 C C . GL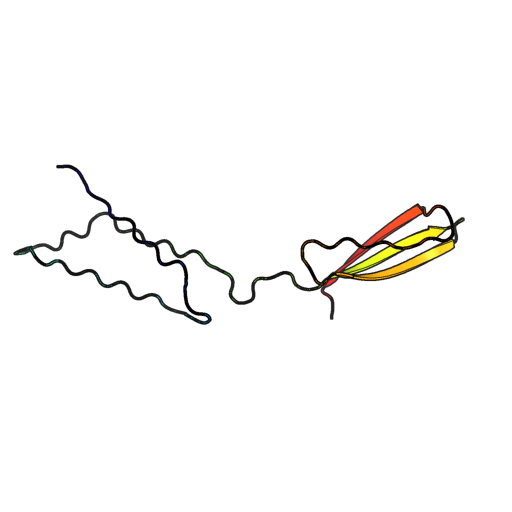U A 1 96 ? -2.351 -8.218 9.093 1.00 97.75 96 GLU A C 1
ATOM 758 O O . GLU A 1 96 ? -3.376 -7.803 8.546 1.00 97.75 96 GLU A O 1
ATOM 763 N N . LEU A 1 97 ? -1.424 -8.898 8.415 1.00 96.25 97 LEU A N 1
ATOM 764 C CA . LEU A 1 97 ? -1.737 -9.445 7.094 1.00 96.25 97 LEU A CA 1
ATOM 765 C C . LEU A 1 97 ? -2.893 -10.441 7.242 1.00 96.25 97 LEU A C 1
ATOM 767 O O . LEU A 1 97 ? -2.935 -11.206 8.206 1.00 96.25 97 LEU A O 1
ATOM 771 N N . ALA A 1 98 ? -3.850 -10.389 6.319 1.00 92.06 98 ALA A N 1
ATOM 772 C CA . ALA A 1 98 ? -4.878 -11.417 6.246 1.00 92.06 98 ALA A CA 1
ATOM 773 C C . ALA A 1 98 ? -4.268 -12.739 5.742 1.00 92.06 98 ALA A C 1
ATOM 775 O O . ALA A 1 98 ? -3.263 -12.711 5.024 1.00 92.06 98 ALA A O 1
ATOM 776 N N . ASP A 1 99 ? -4.876 -13.857 6.148 1.00 85.25 99 ASP A N 1
ATOM 777 C CA . ASP A 1 99 ? -4.476 -15.212 5.743 1.00 85.25 99 ASP A CA 1
ATOM 778 C C . ASP A 1 99 ? -4.685 -15.464 4.238 1.00 85.25 99 ASP A C 1
ATOM 780 O O . ASP A 1 99 ? -5.671 -14.931 3.670 1.00 85.25 99 ASP A O 1
#

Foldseek 3Di:
DDDDDDDDDDDDDDQPDPDDDDDDDDPDDDPDDPPPDDDDDDDDDPNPDADQKKKKWWWWDDVNHIDIDIDIDPHPDDDDDDDDPHDIGTDDIDIDGDD

pLDDT: mean 83.31, std 13.67, range [48.56, 98.25]